Protein AF-A0A480ABG0-F1 (afdb_monomer_lite)

Secondary structure (DSSP, 8-state):
----TT-S-GGG-BHHHHHHHHHHTTPEEEEETTEEEEEETTEEEEEEE--BTTB--HHHHHHHHHHHHHTT---

Radius of gyration: 11.99 Å; chains: 1; bounding box: 28×20×40 Å

Sequence (75 aa):
MVKNPLGASDENISFEQLCQLLIRLGFDERIRGSHHIFTKQGVEEILNLQPKQGKAKAYQVKQVREMLLKYQLGG

pLDDT: mean 87.24, std 18.4, range [34.94, 98.69]

Organism: NCBI:txid136072

Structure (mmCIF, N/CA/C/O backbone):
data_AF-A0A480ABG0-F1
#
_entry.id   AF-A0A480ABG0-F1
#
loop_
_atom_site.group_PDB
_atom_site.id
_atom_site.type_symbol
_atom_site.label_atom_id
_atom_site.label_alt_id
_atom_site.label_comp_id
_atom_site.label_asym_id
_atom_site.label_entity_id
_atom_site.label_seq_id
_atom_site.pdbx_PDB_ins_code
_atom_site.Cartn_x
_atom_site.Cartn_y
_atom_site.Cartn_z
_atom_site.occupancy
_atom_site.B_iso_or_equiv
_atom_site.auth_seq_id
_atom_site.auth_comp_id
_atom_site.auth_asym_id
_atom_site.auth_atom_id
_atom_site.pdbx_PDB_model_num
ATOM 1 N N . MET A 1 1 ? 5.480 -7.958 24.407 1.00 34.94 1 MET A N 1
ATOM 2 C CA . MET A 1 1 ? 6.592 -7.831 23.439 1.00 34.94 1 MET A CA 1
ATOM 3 C C . MET A 1 1 ? 6.001 -7.870 22.032 1.00 34.94 1 MET A C 1
ATOM 5 O O . MET A 1 1 ? 5.974 -8.924 21.417 1.00 34.94 1 MET A O 1
ATOM 9 N N . VAL A 1 2 ? 5.427 -6.759 21.562 1.00 39.09 2 VAL A N 1
ATOM 10 C CA . VAL A 1 2 ? 4.828 -6.664 20.217 1.00 39.09 2 VAL A CA 1
ATOM 11 C C . VAL A 1 2 ? 5.903 -6.152 19.266 1.00 39.09 2 VAL A C 1
ATOM 13 O O . VAL A 1 2 ? 6.381 -5.028 19.404 1.00 39.09 2 VAL A O 1
ATOM 16 N N . LYS A 1 3 ? 6.362 -7.021 18.365 1.00 35.44 3 LYS A N 1
ATOM 17 C CA . LYS A 1 3 ? 7.372 -6.690 17.360 1.00 35.44 3 LYS A CA 1
ATOM 18 C C . LYS A 1 3 ? 6.689 -5.915 16.236 1.00 35.44 3 LYS A C 1
ATOM 20 O O . LYS A 1 3 ? 5.957 -6.501 15.454 1.00 35.44 3 LYS A O 1
ATOM 25 N N . ASN A 1 4 ? 6.944 -4.612 16.169 1.00 41.69 4 ASN A N 1
ATOM 26 C CA . ASN A 1 4 ? 6.635 -3.755 15.027 1.00 41.69 4 ASN A CA 1
ATOM 27 C C . ASN A 1 4 ? 7.425 -4.248 13.792 1.00 41.69 4 ASN A C 1
ATOM 29 O O . ASN A 1 4 ? 8.648 -4.092 13.790 1.00 41.69 4 ASN A O 1
ATOM 33 N N . PRO A 1 5 ? 6.806 -4.810 12.732 1.00 42.62 5 PRO A N 1
ATOM 34 C CA . PRO A 1 5 ? 7.546 -5.255 11.545 1.00 42.62 5 PRO A CA 1
ATOM 35 C C . PRO A 1 5 ? 8.018 -4.093 10.658 1.00 42.62 5 PRO A C 1
ATOM 37 O O . PRO A 1 5 ? 8.606 -4.312 9.607 1.00 42.62 5 PRO A O 1
ATOM 40 N N . LEU A 1 6 ? 7.764 -2.846 11.059 1.00 49.75 6 LEU A N 1
ATOM 41 C CA . LEU A 1 6 ? 7.952 -1.659 10.230 1.00 49.75 6 LEU A CA 1
ATOM 42 C C . LEU A 1 6 ? 9.120 -0.771 10.696 1.00 49.75 6 LEU A C 1
ATOM 44 O O . LEU A 1 6 ? 9.131 0.424 10.418 1.00 49.75 6 LEU A O 1
ATOM 48 N N . GLY A 1 7 ? 10.089 -1.347 11.415 1.00 43.62 7 GLY A N 1
ATOM 49 C CA . GLY A 1 7 ? 11.311 -0.669 11.871 1.00 43.62 7 GLY A CA 1
ATOM 50 C C . GLY A 1 7 ? 12.364 -0.414 10.782 1.00 43.62 7 GLY A C 1
ATOM 51 O O . GLY A 1 7 ? 13.450 0.061 11.098 1.00 43.62 7 GLY A O 1
ATOM 52 N N . ALA A 1 8 ? 12.071 -0.725 9.518 1.00 46.75 8 ALA A N 1
ATOM 53 C CA . ALA A 1 8 ? 12.864 -0.261 8.389 1.00 46.75 8 ALA A CA 1
ATOM 54 C C . ALA A 1 8 ? 12.297 1.089 7.944 1.00 46.75 8 ALA A C 1
ATOM 56 O O . ALA A 1 8 ? 11.100 1.187 7.682 1.00 46.75 8 ALA A O 1
ATOM 57 N N . SER A 1 9 ? 13.145 2.114 7.895 1.00 54.94 9 SER A N 1
ATOM 58 C CA . SER A 1 9 ? 12.832 3.452 7.393 1.00 54.94 9 SER A CA 1
ATOM 59 C C . SER A 1 9 ? 11.882 3.384 6.187 1.00 54.94 9 SER A C 1
ATOM 61 O O . SER A 1 9 ? 12.138 2.613 5.258 1.00 54.94 9 SER A O 1
ATOM 63 N N . ASP A 1 10 ? 10.813 4.195 6.180 1.00 59.28 10 ASP A N 1
ATOM 64 C CA . ASP A 1 10 ? 9.769 4.236 5.128 1.00 59.28 10 ASP A CA 1
ATOM 65 C C . ASP A 1 10 ? 10.328 4.415 3.694 1.00 59.28 10 ASP A C 1
ATOM 67 O O . ASP A 1 10 ? 9.619 4.255 2.701 1.00 59.28 10 ASP A O 1
ATOM 71 N N . GLU A 1 11 ? 11.615 4.742 3.578 1.00 58.72 11 GLU A N 1
ATOM 72 C CA . GLU A 1 11 ? 12.322 5.113 2.359 1.00 58.72 11 GLU A CA 1
ATOM 73 C C . GLU A 1 11 ? 12.759 3.939 1.467 1.00 58.72 11 GLU A C 1
ATOM 75 O O . GLU A 1 11 ? 13.235 4.183 0.357 1.00 58.72 11 GLU A O 1
ATOM 80 N N . ASN A 1 12 ? 12.617 2.673 1.889 1.00 70.81 12 ASN A N 1
ATOM 81 C CA . ASN A 1 12 ? 13.198 1.561 1.118 1.00 70.81 12 ASN A CA 1
ATOM 82 C C . ASN A 1 12 ? 12.369 0.269 1.034 1.00 70.81 12 ASN A C 1
ATOM 84 O O . ASN A 1 12 ? 12.927 -0.815 0.863 1.00 70.81 12 ASN A O 1
ATOM 88 N N . ILE A 1 13 ? 11.041 0.360 1.122 1.00 85.69 13 ILE A N 1
ATOM 89 C CA . ILE A 1 13 ? 10.164 -0.809 0.955 1.00 85.69 13 ILE A CA 1
ATOM 90 C C . ILE A 1 13 ? 10.047 -1.170 -0.533 1.00 85.69 13 ILE A C 1
ATOM 92 O O . ILE A 1 13 ? 9.730 -0.320 -1.375 1.00 85.69 13 ILE A O 1
ATOM 96 N N . SER A 1 14 ? 10.290 -2.442 -0.874 1.00 94.00 14 SER A N 1
ATOM 97 C CA . SER A 1 14 ? 10.041 -2.913 -2.240 1.00 94.00 14 SER A CA 1
ATOM 98 C C . SER A 1 14 ? 8.545 -2.856 -2.551 1.00 94.00 14 SER A C 1
ATOM 100 O O . SER A 1 14 ? 7.698 -3.126 -1.697 1.00 94.00 14 SER A O 1
ATOM 102 N N . PHE A 1 15 ? 8.206 -2.501 -3.788 1.00 95.69 15 PHE A N 1
ATOM 103 C CA . PHE A 1 15 ? 6.808 -2.409 -4.199 1.00 95.69 15 PHE A CA 1
ATOM 104 C C . PHE A 1 15 ? 6.079 -3.749 -4.037 1.00 95.69 15 PHE A C 1
ATOM 106 O O . PHE A 1 15 ? 4.953 -3.800 -3.547 1.00 95.69 15 PHE A O 1
ATOM 113 N N . GLU A 1 16 ? 6.761 -4.836 -4.391 1.00 95.56 16 GLU A N 1
ATOM 114 C CA . GLU A 1 16 ? 6.242 -6.194 -4.285 1.00 95.56 16 GLU A CA 1
ATOM 115 C C . GLU A 1 16 ? 5.935 -6.582 -2.835 1.00 95.56 16 GLU A C 1
ATOM 117 O O . GLU A 1 16 ? 4.849 -7.084 -2.562 1.00 95.56 16 GLU A O 1
ATOM 122 N N . GLN A 1 17 ? 6.828 -6.291 -1.881 1.00 94.94 17 GLN A N 1
ATOM 123 C CA . GLN A 1 17 ? 6.569 -6.579 -0.464 1.00 94.94 17 GLN A CA 1
ATOM 124 C C . GLN A 1 17 ? 5.345 -5.827 0.064 1.00 94.94 17 GLN A C 1
ATOM 126 O O . GLN A 1 17 ? 4.576 -6.395 0.840 1.00 94.94 17 GLN A O 1
ATOM 131 N N . LEU A 1 18 ? 5.144 -4.576 -0.364 1.00 95.62 18 LEU A N 1
ATOM 132 C CA . LEU A 1 18 ? 3.969 -3.796 0.020 1.00 95.62 18 LEU A CA 1
ATOM 133 C C . LEU A 1 18 ? 2.677 -4.418 -0.533 1.00 95.62 18 LEU A C 1
ATOM 135 O O . LEU A 1 18 ? 1.702 -4.554 0.202 1.00 95.62 18 LEU A O 1
ATOM 139 N N . CYS A 1 19 ? 2.687 -4.857 -1.794 1.00 97.56 19 CYS A N 1
ATOM 140 C CA . CYS A 1 19 ? 1.547 -5.544 -2.409 1.00 97.56 19 CYS A CA 1
ATOM 141 C C . CYS 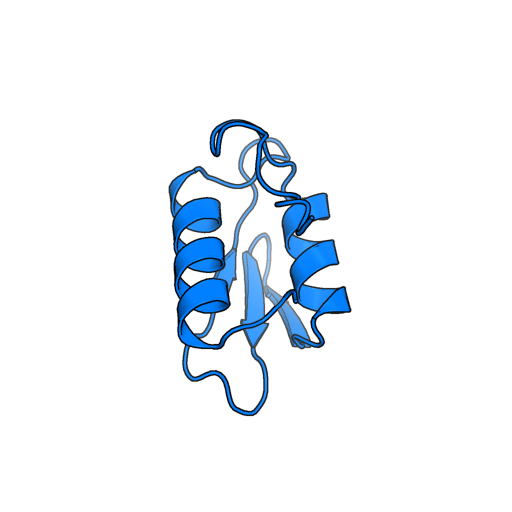A 1 19 ? 1.258 -6.883 -1.713 1.00 97.56 19 CYS A C 1
ATOM 143 O O . CYS A 1 19 ? 0.122 -7.156 -1.335 1.00 97.56 19 CYS A O 1
ATOM 145 N N . GLN A 1 20 ? 2.294 -7.686 -1.453 1.00 97.19 20 GLN A N 1
ATOM 146 C CA . GLN A 1 20 ? 2.171 -8.968 -0.753 1.00 97.19 20 GLN A CA 1
ATOM 147 C C . GLN A 1 20 ? 1.615 -8.810 0.665 1.00 97.19 20 GLN A C 1
ATOM 149 O O . GLN A 1 20 ? 0.835 -9.649 1.114 1.00 97.19 20 GLN A O 1
ATOM 154 N N . LEU A 1 21 ? 1.979 -7.738 1.375 1.00 95.69 21 LEU A N 1
ATOM 155 C CA . LEU A 1 21 ? 1.386 -7.423 2.673 1.00 95.69 21 LEU A CA 1
ATOM 156 C C . LEU A 1 21 ? -0.126 -7.188 2.552 1.00 95.69 21 LEU A C 1
ATOM 158 O O . LEU A 1 21 ? -0.891 -7.796 3.296 1.00 95.69 21 LEU A O 1
ATOM 162 N N . LEU A 1 22 ? -0.559 -6.348 1.609 1.00 97.50 22 LEU A N 1
ATOM 163 C CA . LEU A 1 22 ? -1.980 -6.047 1.404 1.00 97.50 22 LEU A CA 1
ATOM 164 C C . LEU A 1 22 ? -2.779 -7.300 1.024 1.00 97.50 22 LEU A C 1
ATOM 166 O O . LEU A 1 22 ? -3.838 -7.546 1.598 1.00 97.50 22 LEU A O 1
ATOM 170 N N . ILE A 1 23 ? -2.235 -8.143 0.146 1.00 97.69 23 ILE A N 1
ATOM 171 C CA . ILE A 1 23 ? -2.857 -9.419 -0.235 1.00 97.69 23 ILE A CA 1
ATOM 172 C C . ILE A 1 23 ? -3.016 -10.337 0.986 1.00 97.69 23 ILE A C 1
ATOM 174 O O . ILE A 1 23 ? -4.097 -10.877 1.212 1.00 97.69 23 ILE A O 1
ATOM 178 N N . ARG A 1 24 ? -1.982 -10.482 1.831 1.00 96.69 24 ARG A N 1
ATOM 179 C CA . ARG A 1 24 ? -2.060 -11.299 3.063 1.00 96.69 24 ARG A CA 1
ATOM 180 C C . ARG A 1 24 ? -3.068 -10.763 4.071 1.00 96.69 24 ARG A C 1
ATOM 182 O O . ARG A 1 24 ? -3.685 -11.541 4.789 1.00 96.69 24 ARG A O 1
ATOM 189 N N . LEU A 1 25 ? -3.243 -9.446 4.115 1.00 96.19 25 LEU A N 1
ATOM 190 C CA . LEU A 1 25 ? -4.272 -8.799 4.922 1.00 96.19 25 LEU A CA 1
ATOM 191 C C . LEU A 1 25 ? -5.669 -8.924 4.299 1.00 96.19 25 LEU A C 1
ATOM 193 O O . LEU A 1 25 ? -6.632 -8.416 4.870 1.00 96.19 25 LEU A O 1
ATOM 197 N N . GLY A 1 26 ? -5.808 -9.609 3.161 1.00 97.06 26 GLY A N 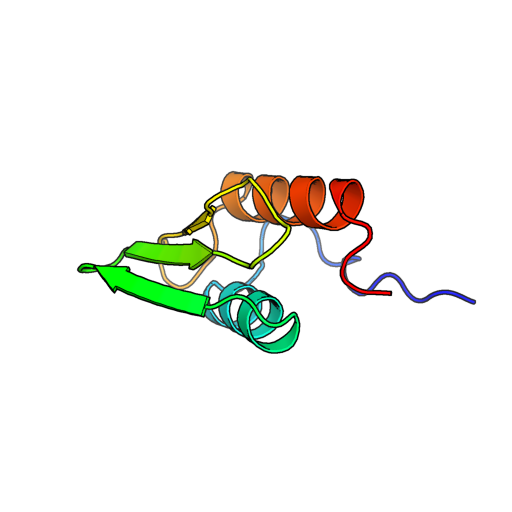1
ATOM 198 C CA . GLY A 1 26 ? -7.073 -9.891 2.492 1.00 97.06 26 GLY A CA 1
ATOM 199 C C . GLY A 1 26 ? -7.651 -8.681 1.769 1.00 97.06 26 GLY A C 1
ATOM 200 O O . GLY A 1 26 ? -8.858 -8.464 1.859 1.00 97.06 26 GLY A O 1
ATOM 201 N N . PHE A 1 27 ? -6.797 -7.856 1.159 1.00 98.31 27 PHE A N 1
ATOM 202 C CA . PHE A 1 27 ? -7.210 -6.902 0.133 1.00 98.31 27 PHE A CA 1
ATOM 203 C C . PHE A 1 27 ? -7.275 -7.598 -1.228 1.00 98.31 27 PHE A C 1
ATOM 205 O O . PHE A 1 27 ? -6.390 -8.380 -1.575 1.00 98.31 27 PHE A O 1
ATOM 212 N N . ASP A 1 28 ? -8.286 -7.248 -2.014 1.00 98.44 28 ASP A N 1
ATOM 213 C CA . ASP A 1 28 ? -8.405 -7.616 -3.417 1.00 98.44 28 ASP A CA 1
ATOM 214 C C . ASP A 1 28 ? -7.526 -6.703 -4.270 1.00 98.44 28 ASP A C 1
ATOM 216 O O . ASP A 1 28 ? -7.580 -5.478 -4.134 1.00 98.44 28 ASP A O 1
ATOM 220 N N . GLU A 1 29 ? -6.739 -7.293 -5.167 1.00 98.56 29 GLU A N 1
ATOM 221 C CA . GLU A 1 29 ? -5.877 -6.569 -6.098 1.00 98.56 29 GLU A CA 1
ATOM 222 C C . GLU A 1 29 ? -6.501 -6.502 -7.494 1.00 98.56 29 GLU A C 1
ATOM 224 O O . GLU A 1 29 ? -6.900 -7.507 -8.085 1.00 98.56 29 GLU A O 1
ATOM 229 N N . ARG A 1 30 ? -6.514 -5.301 -8.073 1.00 98.44 30 ARG A N 1
ATOM 230 C CA . ARG A 1 30 ? -6.831 -5.076 -9.480 1.00 98.44 30 ARG A CA 1
ATOM 231 C C . ARG A 1 30 ? -5.714 -4.303 -10.159 1.00 98.44 30 ARG A C 1
ATOM 233 O O . ARG A 1 30 ? -5.427 -3.163 -9.801 1.00 98.44 30 ARG A O 1
ATOM 240 N N . ILE A 1 31 ? -5.165 -4.874 -11.223 1.00 97.75 31 ILE A N 1
ATOM 241 C CA . ILE A 1 31 ? -4.089 -4.251 -11.997 1.00 97.75 31 ILE A CA 1
ATOM 242 C C . ILE A 1 31 ?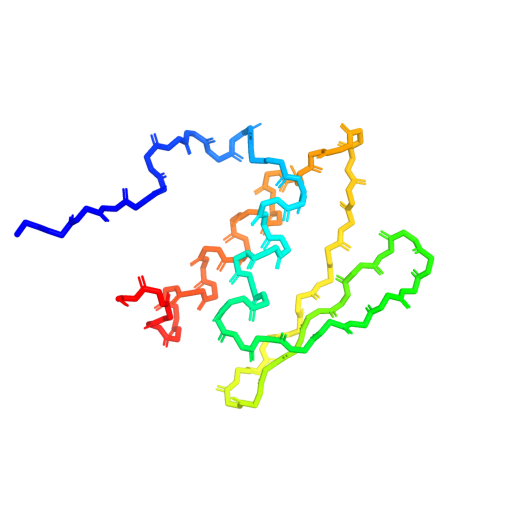 -4.669 -3.509 -13.209 1.00 97.75 31 ILE A C 1
ATOM 244 O O . ILE A 1 31 ? -5.511 -4.034 -13.943 1.00 97.75 31 ILE A O 1
ATOM 248 N N . ARG A 1 32 ? -4.224 -2.265 -13.424 1.00 96.12 32 ARG A N 1
ATOM 249 C CA . ARG A 1 32 ? -4.503 -1.460 -14.626 1.00 96.12 32 ARG A CA 1
ATOM 250 C C . ARG A 1 32 ? -3.219 -0.786 -15.115 1.00 96.12 32 ARG A C 1
ATOM 252 O O . ARG A 1 32 ? -2.803 0.250 -14.595 1.00 96.12 32 ARG A O 1
ATOM 259 N N . GLY A 1 33 ? -2.589 -1.363 -16.137 1.00 95.88 33 GLY A N 1
ATOM 260 C CA . GLY A 1 33 ? -1.257 -0.932 -16.570 1.00 95.88 33 GLY A CA 1
ATOM 261 C C . GLY A 1 33 ? -0.237 -1.169 -15.454 1.00 95.88 33 GLY A C 1
ATOM 262 O O . GLY A 1 33 ? -0.164 -2.271 -14.929 1.00 95.88 33 GLY A O 1
ATOM 263 N N . SER A 1 34 ? 0.514 -0.136 -15.061 1.00 93.00 34 SER A N 1
ATOM 264 C CA . SER A 1 34 ? 1.453 -0.206 -13.926 1.00 93.00 34 SER A CA 1
ATOM 265 C C . SER A 1 34 ? 0.826 0.111 -12.565 1.00 93.00 34 SER A C 1
ATOM 267 O O . SER A 1 34 ? 1.535 0.127 -11.561 1.00 93.00 34 SER A O 1
ATOM 269 N N . HIS A 1 35 ? -0.476 0.404 -12.515 1.00 97.00 35 HIS A N 1
ATOM 270 C CA . HIS A 1 35 ? -1.173 0.705 -11.269 1.00 97.00 35 HIS A CA 1
ATOM 271 C C . HIS A 1 35 ? -1.783 -0.562 -10.669 1.00 97.00 35 HIS A C 1
ATOM 273 O O . HIS A 1 35 ? -2.452 -1.323 -11.369 1.00 97.00 35 HIS A O 1
ATOM 279 N N . HIS A 1 36 ? -1.581 -0.741 -9.368 1.00 98.44 36 HIS A N 1
ATOM 280 C CA . HIS A 1 36 ? -2.141 -1.801 -8.542 1.00 98.44 36 HIS A CA 1
ATOM 281 C C . HIS A 1 36 ? -3.139 -1.164 -7.580 1.00 98.44 36 HIS A C 1
ATOM 283 O O . HIS A 1 36 ? -2.772 -0.366 -6.716 1.00 98.44 36 HIS A O 1
ATOM 289 N N . ILE A 1 37 ? -4.415 -1.469 -7.775 1.00 98.56 37 ILE A N 1
ATOM 290 C CA . ILE A 1 37 ? -5.519 -0.919 -6.997 1.00 98.56 37 ILE A CA 1
ATOM 291 C C . ILE A 1 37 ? -5.926 -1.968 -5.968 1.00 98.56 37 ILE A C 1
ATOM 293 O O . ILE A 1 37 ? -6.233 -3.093 -6.356 1.00 98.56 37 ILE A O 1
ATOM 297 N N . PHE A 1 38 ? -5.953 -1.597 -4.689 1.00 98.69 38 PHE A N 1
ATOM 298 C CA . PHE A 1 38 ? -6.350 -2.475 -3.594 1.00 98.69 38 PHE A CA 1
ATOM 299 C C . PHE A 1 38 ? -7.624 -1.984 -2.919 1.00 98.69 38 PHE A C 1
ATOM 301 O O . PHE A 1 38 ? -7.751 -0.802 -2.587 1.00 98.69 38 PHE A O 1
ATOM 308 N N . THR A 1 39 ? -8.539 -2.917 -2.678 1.00 98.44 39 THR A N 1
ATOM 309 C CA . THR A 1 39 ? -9.797 -2.700 -1.953 1.00 98.44 39 THR A CA 1
ATOM 310 C C . THR A 1 39 ? -10.022 -3.820 -0.952 1.00 98.44 39 THR A C 1
ATOM 312 O O . THR A 1 39 ? -9.580 -4.940 -1.180 1.00 98.44 39 THR A O 1
ATOM 315 N N . LYS A 1 40 ? -10.723 -3.553 0.149 1.00 97.75 40 LYS A N 1
ATOM 316 C CA . LYS A 1 40 ? -11.107 -4.583 1.118 1.00 97.75 40 LYS A CA 1
ATOM 317 C C . LYS A 1 40 ? -12.482 -4.264 1.686 1.00 97.75 40 LYS A C 1
ATOM 319 O O . LYS A 1 40 ? -12.746 -3.122 2.047 1.00 97.75 40 LYS A O 1
ATOM 324 N N . GLN A 1 41 ? -13.355 -5.264 1.797 1.00 96.56 41 GLN A N 1
ATOM 325 C CA . GLN A 1 41 ? -14.652 -5.078 2.450 1.00 96.56 41 GLN A CA 1
ATOM 326 C C . GLN A 1 41 ? -14.455 -4.587 3.894 1.00 96.56 41 GLN A C 1
ATOM 328 O O . GLN A 1 41 ? -13.699 -5.183 4.659 1.00 96.56 41 GLN A O 1
ATOM 333 N N . GLY A 1 42 ? -15.143 -3.503 4.262 1.00 95.00 42 GLY A N 1
ATOM 334 C CA . GLY A 1 42 ? -15.017 -2.875 5.582 1.00 95.00 42 GLY A CA 1
ATOM 335 C C . GLY A 1 42 ? -13.864 -1.870 5.716 1.00 95.00 42 GLY A C 1
ATOM 336 O O . GLY A 1 42 ? -13.705 -1.299 6.790 1.00 95.00 42 GLY A O 1
ATOM 337 N N . VAL A 1 43 ? -13.098 -1.623 4.647 1.00 96.88 43 VAL A N 1
ATOM 338 C CA . VAL A 1 43 ? -12.122 -0.527 4.542 1.00 96.88 43 VAL A CA 1
ATOM 339 C C . VAL A 1 43 ? -12.614 0.436 3.465 1.00 96.88 43 VAL A C 1
ATOM 341 O O . VAL A 1 43 ? -12.875 0.022 2.338 1.00 96.88 43 VAL A O 1
ATOM 344 N N . GLU A 1 44 ? -12.788 1.711 3.810 1.00 96.56 44 GLU A N 1
ATOM 345 C CA . GLU A 1 44 ? -13.346 2.705 2.880 1.00 96.56 44 GLU A CA 1
ATOM 346 C C . GLU A 1 44 ? -12.297 3.187 1.867 1.00 96.56 44 GLU A C 1
ATOM 348 O O . GLU A 1 44 ? -12.619 3.564 0.740 1.00 96.56 44 GLU A O 1
ATOM 353 N N . GLU A 1 45 ? -11.025 3.166 2.257 1.00 95.94 45 GLU A N 1
ATOM 354 C CA . GLU A 1 45 ? -9.895 3.621 1.467 1.00 95.94 45 GLU A CA 1
ATOM 355 C C . GLU A 1 45 ? -9.588 2.650 0.333 1.00 95.94 45 GLU A C 1
ATOM 357 O O . GLU A 1 45 ? -9.285 1.472 0.530 1.00 95.94 45 GLU A O 1
ATOM 362 N N . ILE A 1 46 ? -9.559 3.203 -0.876 1.00 97.44 46 ILE A N 1
ATOM 363 C CA . ILE A 1 46 ? -9.033 2.531 -2.057 1.00 97.44 46 ILE A CA 1
ATOM 364 C C . ILE A 1 46 ? -7.572 2.946 -2.212 1.00 97.44 46 ILE A C 1
ATOM 366 O O . ILE A 1 46 ? -7.271 4.116 -2.461 1.00 97.44 46 ILE A O 1
ATOM 370 N N . LEU A 1 47 ? -6.651 1.991 -2.100 1.00 98.06 47 LEU A N 1
ATOM 371 C CA . LEU A 1 47 ? -5.233 2.256 -2.333 1.00 98.06 47 LEU A CA 1
ATOM 372 C C . LEU A 1 47 ? -4.933 2.117 -3.824 1.00 98.06 47 LEU A C 1
ATOM 374 O O . LEU A 1 47 ? -5.228 1.090 -4.422 1.00 98.06 47 LEU A O 1
ATOM 378 N N . ASN A 1 48 ? -4.311 3.128 -4.426 1.00 98.00 48 ASN A N 1
ATOM 379 C CA . ASN A 1 48 ? -3.835 3.070 -5.806 1.00 98.00 48 ASN A CA 1
ATOM 380 C C . ASN A 1 48 ? -2.310 3.202 -5.821 1.00 98.00 48 ASN A C 1
ATOM 382 O O . ASN A 1 48 ? -1.746 4.295 -5.708 1.00 98.00 48 ASN A O 1
ATOM 386 N N . LEU A 1 49 ? -1.644 2.057 -5.897 1.00 97.69 49 LEU A N 1
ATOM 387 C CA . LEU A 1 49 ? -0.204 1.938 -5.793 1.00 97.69 49 LEU A CA 1
ATOM 388 C C . LEU A 1 49 ? 0.421 1.823 -7.185 1.00 97.69 49 LEU A C 1
ATOM 390 O O . LEU A 1 49 ? -0.166 1.299 -8.123 1.00 97.69 49 LEU A O 1
ATOM 394 N N . GLN A 1 50 ? 1.637 2.329 -7.329 1.00 97.25 50 GLN A N 1
ATOM 395 C CA . GLN A 1 50 ? 2.386 2.288 -8.580 1.00 97.25 50 GLN A CA 1
ATOM 396 C C . GLN A 1 50 ? 3.875 2.224 -8.246 1.00 97.25 50 GLN A C 1
ATOM 398 O O . GLN A 1 50 ? 4.348 3.104 -7.513 1.00 97.25 50 GLN A O 1
ATOM 403 N N . PRO A 1 51 ? 4.625 1.256 -8.795 1.00 96.25 51 PRO A N 1
ATOM 404 C CA . PRO A 1 51 ? 6.048 1.146 -8.536 1.00 96.25 51 PRO A CA 1
ATOM 405 C C . PRO A 1 51 ? 6.806 2.332 -9.140 1.00 96.25 51 PRO A C 1
ATOM 407 O O . PRO A 1 51 ? 6.464 2.845 -10.207 1.00 96.25 51 PRO A O 1
ATOM 410 N N . LYS A 1 52 ? 7.903 2.729 -8.493 1.00 94.38 52 LYS A N 1
ATOM 411 C CA . LYS A 1 52 ? 8.950 3.571 -9.083 1.00 94.38 52 LYS A CA 1
ATOM 412 C C . LYS A 1 52 ? 10.272 2.821 -8.965 1.00 94.38 52 LYS A C 1
ATOM 414 O O . LYS A 1 52 ? 10.771 2.648 -7.860 1.00 94.38 52 LYS A O 1
ATOM 419 N N . GLN A 1 53 ? 10.812 2.351 -10.094 1.00 93.19 53 GLN A N 1
ATOM 420 C CA . GLN A 1 53 ? 12.051 1.551 -10.134 1.00 93.19 53 GLN A CA 1
ATOM 421 C C . GLN A 1 53 ? 12.014 0.346 -9.167 1.00 93.19 53 GLN A C 1
ATOM 423 O O . GLN A 1 53 ? 12.953 0.107 -8.415 1.00 93.19 53 GLN A O 1
ATOM 428 N N . GLY A 1 54 ? 10.886 -0.374 -9.129 1.00 91.94 54 GLY A N 1
ATOM 429 C CA . GLY A 1 54 ? 10.691 -1.536 -8.248 1.00 91.94 54 GLY A CA 1
ATOM 430 C C . GLY A 1 54 ? 10.406 -1.213 -6.773 1.00 91.94 54 GLY A C 1
ATOM 431 O O . GLY A 1 54 ? 10.148 -2.124 -5.988 1.00 91.94 54 GLY A O 1
ATOM 432 N N . LYS A 1 55 ? 10.401 0.066 -6.377 1.00 93.38 55 LYS A N 1
ATOM 433 C CA . LYS A 1 55 ? 10.122 0.498 -5.000 1.00 93.38 55 LYS A CA 1
ATOM 434 C C . LYS A 1 55 ? 8.737 1.108 -4.858 1.00 93.38 55 LYS A C 1
ATOM 436 O O . LYS A 1 55 ? 8.216 1.720 -5.797 1.00 93.38 55 LYS A O 1
ATOM 441 N N . ALA A 1 56 ? 8.165 0.969 -3.666 1.00 93.75 56 ALA A N 1
ATOM 442 C CA . ALA A 1 56 ? 7.031 1.785 -3.271 1.00 93.75 56 ALA A CA 1
ATOM 443 C C . ALA A 1 56 ? 7.500 3.231 -3.073 1.00 93.75 56 ALA A C 1
ATOM 445 O O . ALA A 1 56 ? 8.608 3.489 -2.601 1.00 93.75 56 ALA A O 1
ATOM 446 N N . LYS A 1 57 ? 6.663 4.196 -3.446 1.00 93.12 57 LYS A N 1
ATOM 447 C CA . LYS A 1 57 ? 6.958 5.609 -3.185 1.00 93.12 57 LYS A CA 1
ATOM 448 C C . LYS A 1 57 ? 6.723 5.878 -1.690 1.00 93.12 57 LYS A C 1
ATOM 450 O O . LYS A 1 57 ? 5.760 5.363 -1.134 1.00 93.12 57 LYS A O 1
ATOM 455 N N . ALA A 1 58 ? 7.539 6.713 -1.043 1.00 91.81 58 ALA A N 1
ATOM 456 C CA . ALA A 1 58 ? 7.433 6.955 0.407 1.00 91.81 58 ALA A CA 1
ATOM 457 C C . ALA A 1 58 ? 6.018 7.382 0.856 1.00 91.81 58 ALA A C 1
ATOM 459 O O . ALA A 1 58 ? 5.512 6.921 1.876 1.00 91.81 58 ALA A O 1
ATOM 460 N N . TYR A 1 59 ? 5.321 8.193 0.051 1.00 94.31 59 TYR A N 1
ATOM 461 C CA . TYR A 1 59 ? 3.940 8.583 0.350 1.00 94.31 59 TYR A CA 1
ATOM 462 C C . TYR A 1 59 ? 2.950 7.408 0.289 1.00 94.31 59 TYR A C 1
ATOM 464 O O . TYR A 1 59 ? 1.983 7.402 1.039 1.00 94.31 59 TYR A O 1
ATOM 472 N N . GLN A 1 60 ? 3.185 6.409 -0.569 1.00 95.31 60 GLN A N 1
ATOM 473 C CA . GLN A 1 60 ? 2.350 5.205 -0.655 1.00 95.31 60 GLN A CA 1
ATOM 474 C C . GLN A 1 60 ? 2.529 4.340 0.586 1.00 95.31 60 GLN A C 1
ATOM 476 O O . GLN A 1 60 ? 1.552 3.841 1.133 1.00 95.31 60 GLN A O 1
ATOM 481 N N . VAL A 1 61 ? 3.771 4.209 1.059 1.00 94.50 61 VAL A N 1
ATOM 482 C CA . VAL A 1 61 ? 4.076 3.523 2.320 1.00 94.50 61 VAL A CA 1
ATOM 483 C C . VAL A 1 61 ? 3.366 4.216 3.481 1.00 94.50 61 VAL A C 1
ATOM 485 O O . VAL A 1 61 ? 2.686 3.554 4.263 1.00 94.50 61 VAL A O 1
ATOM 488 N N . LYS A 1 62 ? 3.453 5.550 3.551 1.00 93.31 62 LYS A N 1
ATOM 489 C CA . LYS A 1 62 ? 2.756 6.347 4.565 1.00 93.31 62 LYS A CA 1
ATOM 490 C C . LYS A 1 62 ? 1.236 6.153 4.505 1.00 93.31 62 LYS A C 1
ATOM 492 O O . LYS A 1 62 ? 0.636 5.879 5.537 1.00 93.31 62 LYS A O 1
ATOM 497 N N . GLN A 1 63 ? 0.635 6.213 3.314 1.00 95.31 63 GLN A N 1
ATOM 498 C CA . GLN A 1 63 ? -0.804 5.986 3.123 1.00 95.31 63 GLN A CA 1
ATOM 499 C C . GLN A 1 63 ? -1.240 4.598 3.594 1.00 95.31 63 GLN A C 1
ATOM 501 O O . GLN A 1 63 ? -2.232 4.473 4.310 1.00 95.31 63 GLN A O 1
ATOM 506 N N . VAL A 1 64 ? -0.487 3.556 3.230 1.00 95.62 64 VAL A N 1
ATOM 507 C CA . VAL A 1 64 ? -0.776 2.194 3.691 1.00 95.62 64 VAL A CA 1
ATOM 508 C C . VAL A 1 64 ? -0.678 2.124 5.210 1.00 95.62 64 VAL A C 1
ATOM 510 O O . VAL A 1 64 ? -1.594 1.624 5.848 1.00 95.62 64 VAL A O 1
ATOM 513 N N . ARG A 1 65 ? 0.383 2.671 5.810 1.00 93.94 65 ARG A N 1
ATOM 514 C CA . ARG A 1 65 ? 0.574 2.678 7.266 1.00 93.94 65 ARG A CA 1
ATOM 515 C C . ARG A 1 65 ? -0.572 3.379 7.999 1.00 93.94 65 ARG A C 1
ATOM 517 O O . ARG A 1 65 ? -1.080 2.835 8.974 1.00 93.94 65 ARG A O 1
ATOM 524 N N . GLU A 1 66 ? -0.977 4.561 7.545 1.00 94.69 66 GLU A N 1
ATOM 525 C CA . GLU A 1 66 ? -2.080 5.323 8.144 1.00 94.69 66 GLU A CA 1
ATOM 526 C C . GLU A 1 66 ? -3.403 4.555 8.059 1.00 94.69 66 GLU A C 1
ATOM 528 O O . GLU A 1 66 ? -4.126 4.469 9.052 1.00 94.69 66 GLU A O 1
ATOM 533 N N . MET A 1 67 ? -3.679 3.921 6.916 1.00 96.31 67 MET A N 1
ATOM 534 C CA . MET A 1 67 ? -4.852 3.064 6.748 1.00 96.31 67 MET A CA 1
ATOM 535 C C . MET A 1 67 ? -4.794 1.847 7.686 1.00 96.31 67 MET A C 1
ATOM 537 O O . MET A 1 67 ? -5.749 1.593 8.417 1.00 96.31 67 MET A O 1
ATOM 541 N N . LEU A 1 68 ? -3.667 1.131 7.746 1.00 94.44 68 LEU A N 1
ATOM 542 C CA . LEU A 1 68 ? -3.521 -0.032 8.627 1.00 94.44 68 LEU A CA 1
ATOM 543 C C . LEU A 1 68 ? -3.750 0.334 10.099 1.00 94.44 68 LEU A C 1
ATOM 545 O O . LEU A 1 68 ? -4.416 -0.408 10.815 1.00 94.44 68 LEU A O 1
ATOM 549 N N . LEU A 1 69 ? -3.262 1.499 10.536 1.00 94.38 69 LEU A N 1
ATOM 550 C CA . LEU A 1 69 ? -3.501 2.011 11.887 1.00 94.38 69 LEU A CA 1
ATOM 551 C C . LEU A 1 69 ? -4.974 2.364 12.121 1.00 94.38 69 LEU A C 1
ATOM 553 O O . LEU A 1 69 ? -5.523 1.992 13.157 1.00 94.38 69 LEU A O 1
ATOM 557 N N . LYS A 1 70 ? -5.623 3.041 11.165 1.00 95.50 70 LYS A N 1
ATOM 558 C CA . LYS A 1 70 ? -7.039 3.427 11.262 1.00 95.50 70 LYS A CA 1
ATOM 559 C C . LYS A 1 70 ? -7.955 2.212 11.439 1.00 95.50 70 LYS A C 1
ATOM 561 O O . LYS A 1 70 ? -8.880 2.270 12.244 1.00 95.50 70 LYS A O 1
ATOM 566 N N . TYR A 1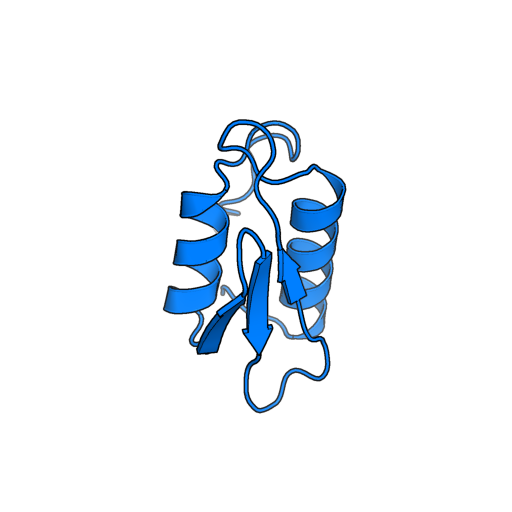 71 ? -7.679 1.118 10.730 1.00 95.44 71 TYR A N 1
ATOM 567 C CA . TYR A 1 71 ? -8.494 -0.105 10.765 1.00 95.44 71 TYR A CA 1
ATOM 568 C C . TYR A 1 71 ? -7.934 -1.203 11.676 1.00 95.44 71 TYR A C 1
ATOM 570 O O . TYR A 1 71 ? -8.485 -2.300 11.707 1.00 95.44 71 TYR A O 1
ATOM 578 N N . GLN A 1 72 ? -6.852 -0.922 12.414 1.00 93.50 72 GLN A N 1
ATOM 579 C CA . GLN A 1 72 ? -6.171 -1.884 13.292 1.00 93.50 72 GLN A CA 1
ATOM 580 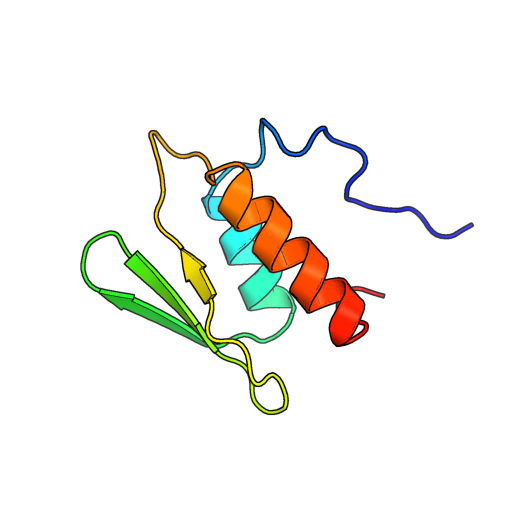C C . GLN A 1 72 ? -5.808 -3.200 12.575 1.00 93.50 72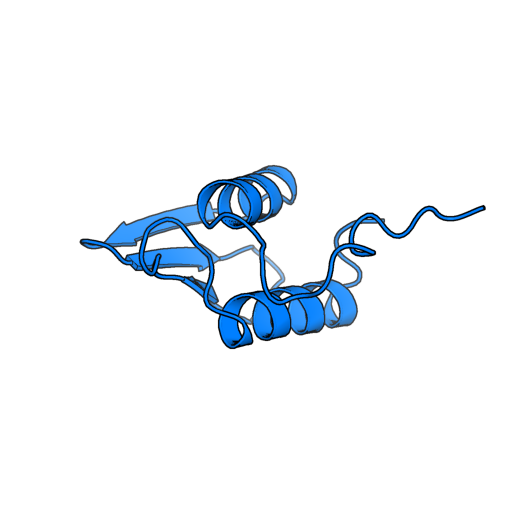 GLN A C 1
ATOM 582 O O . GLN A 1 72 ? -5.922 -4.294 13.126 1.00 93.50 72 GLN A O 1
ATOM 587 N N . LEU A 1 73 ? -5.373 -3.095 11.319 1.00 87.81 73 LEU A N 1
ATOM 588 C CA . LEU A 1 73 ? -4.995 -4.228 10.478 1.00 87.81 73 LEU A CA 1
ATOM 589 C C . LEU A 1 73 ? -3.497 -4.527 10.642 1.00 87.81 73 LEU A C 1
ATOM 591 O O . LEU A 1 73 ? -2.665 -3.628 10.528 1.00 87.81 73 LEU A O 1
ATOM 595 N N . GLY A 1 74 ? -3.145 -5.799 10.855 1.00 74.19 74 GLY A N 1
ATOM 596 C CA . GLY A 1 74 ? -1.748 -6.244 10.993 1.00 74.19 74 GLY A CA 1
ATOM 597 C C . GLY A 1 74 ? -1.266 -6.486 12.428 1.00 74.19 74 GLY A C 1
ATOM 598 O O . GLY A 1 74 ? -0.060 -6.406 12.669 1.00 74.19 74 GLY A O 1
ATOM 599 N N . GLY A 1 75 ? -2.193 -6.762 13.352 1.00 57.19 75 GLY A N 1
ATOM 600 C CA . GLY A 1 75 ? -1.904 -7.337 14.673 1.00 57.19 75 GLY A CA 1
ATOM 601 C C . GLY A 1 75 ? -1.606 -8.831 14.627 1.00 57.19 75 GLY A C 1
ATOM 602 O O . GLY A 1 75 ? -2.145 -9.511 13.723 1.00 57.19 75 GLY A O 1
#

InterPro domains:
  IPR012933 HicA mRNA interferase family [PF07927] (16-64)

Foldseek 3Di:
DDDDPPPPPLAFAFLVVVVVLLVVLPWDWDDDPQWTWTDDVPQPDIQTWGDDVRHTDSVSSVVSVVSCVVVVGDD